Protein AF-G6XIY7-F1 (afdb_monomer)

Secondary structure (DSSP, 8-state):
---HHHHHHHHHHHHHHHHHHHHHHHHHHHHHHHHHS-TT-THHHHHHHHHHHHHHHHHHHT-

Radius of gyration: 16.91 Å; Cα contacts (8 Å, |Δi|>4): 26; chains: 1; bounding box: 48×16×42 Å

Organism: NCBI:txid1088869

Sequence (63 aa):
MNLFHQDEENDRQEVDSEAHELIQEVISHLEKALRNLPENNPAYQDIAAAADTADALQSVLRG

pLDDT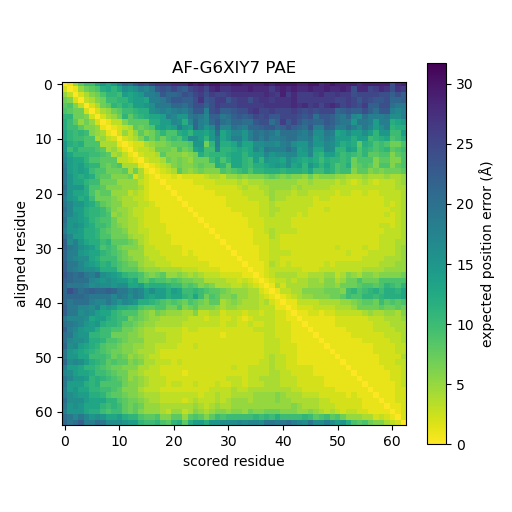: mean 81.89, std 14.43, range [44.06, 95.88]

Mean predicted aligned error: 8.03 Å

Structure (mmCIF, N/CA/C/O backbone):
data_AF-G6XIY7-F1
#
_entry.id   AF-G6XIY7-F1
#
loop_
_atom_site.group_PDB
_atom_site.id
_atom_site.type_symbol
_atom_site.label_atom_id
_atom_site.label_alt_id
_atom_site.label_comp_id
_atom_site.label_asym_id
_atom_site.label_entity_id
_atom_site.label_seq_id
_atom_site.pdbx_PDB_ins_code
_atom_site.Cartn_x
_atom_site.Cartn_y
_atom_site.Cartn_z
_atom_site.occupancy
_atom_site.B_iso_or_equiv
_atom_site.auth_seq_id
_atom_site.auth_co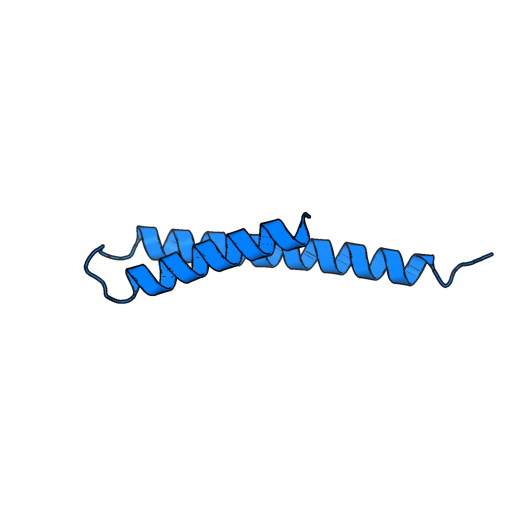mp_id
_atom_site.auth_asym_id
_atom_site.auth_atom_id
_atom_site.pdbx_PDB_model_num
ATOM 1 N N . MET A 1 1 ? 32.825 -4.629 -29.167 1.00 44.06 1 MET A N 1
ATOM 2 C CA . MET A 1 1 ? 32.689 -4.518 -27.701 1.00 44.06 1 MET A CA 1
ATOM 3 C C . MET A 1 1 ? 31.538 -3.559 -27.438 1.00 44.06 1 MET A C 1
ATOM 5 O O . MET A 1 1 ? 31.706 -2.371 -27.670 1.00 44.06 1 MET A O 1
ATOM 9 N N . ASN A 1 2 ? 30.363 -4.077 -27.074 1.00 49.66 2 ASN A N 1
ATOM 10 C CA . ASN A 1 2 ? 29.178 -3.273 -26.759 1.00 49.66 2 ASN A CA 1
ATOM 11 C C . ASN A 1 2 ? 29.180 -2.972 -25.254 1.00 49.66 2 ASN A C 1
ATOM 13 O O . ASN A 1 2 ? 28.527 -3.684 -24.504 1.00 49.66 2 ASN A O 1
ATOM 17 N N . LEU A 1 3 ? 29.950 -1.972 -24.809 1.00 57.53 3 LEU A N 1
ATOM 18 C CA . LEU A 1 3 ? 29.907 -1.534 -23.403 1.00 57.53 3 LEU A CA 1
ATOM 19 C C . LEU A 1 3 ? 28.646 -0.707 -23.0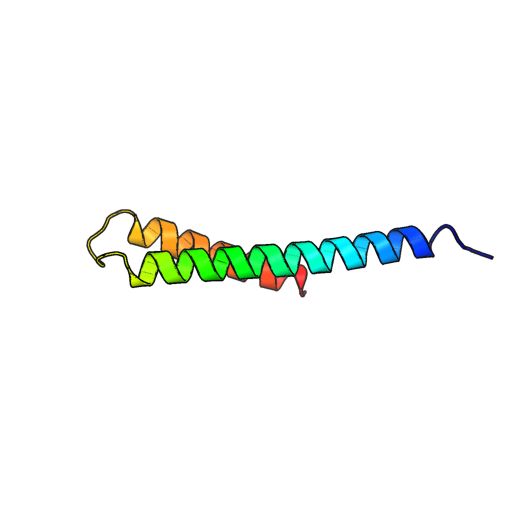94 1.00 57.53 3 LEU A C 1
ATOM 21 O O . LEU A 1 3 ? 28.131 -0.780 -21.993 1.00 57.53 3 LEU A O 1
ATOM 25 N N . PHE A 1 4 ? 28.086 -0.007 -24.084 1.00 54.50 4 PHE A N 1
ATOM 26 C CA . PHE A 1 4 ? 26.937 0.888 -23.884 1.00 54.50 4 PHE A CA 1
ATOM 27 C C . PHE A 1 4 ? 25.603 0.188 -23.581 1.00 54.50 4 PHE A C 1
ATOM 29 O O . PHE A 1 4 ? 24.686 0.840 -23.109 1.00 54.50 4 PHE A O 1
ATOM 36 N N . HIS A 1 5 ? 25.466 -1.110 -23.873 1.00 55.44 5 HIS A N 1
ATOM 37 C CA . HIS A 1 5 ? 24.230 -1.850 -23.570 1.00 55.44 5 HIS A CA 1
ATOM 38 C C . HIS A 1 5 ? 24.224 -2.453 -22.158 1.00 55.44 5 HIS A C 1
ATOM 40 O O . HIS A 1 5 ? 23.155 -2.775 -21.658 1.00 55.44 5 HIS A O 1
ATOM 46 N N . GLN A 1 6 ? 25.391 -2.622 -21.525 1.00 57.69 6 GLN A N 1
ATOM 47 C CA . GLN A 1 6 ? 25.464 -3.200 -20.178 1.00 57.69 6 GLN A CA 1
ATOM 48 C C . GLN A 1 6 ? 25.095 -2.186 -19.097 1.00 57.69 6 GLN A C 1
ATOM 50 O O . GLN A 1 6 ? 24.449 -2.576 -18.133 1.00 57.69 6 GLN A O 1
ATOM 55 N N . ASP A 1 7 ? 25.438 -0.908 -19.277 1.00 60.75 7 ASP A N 1
ATOM 56 C CA . ASP A 1 7 ? 25.089 0.135 -18.304 1.00 60.75 7 ASP A CA 1
ATOM 57 C C . ASP A 1 7 ? 23.563 0.334 -18.214 1.00 60.75 7 ASP A C 1
ATOM 59 O O . ASP A 1 7 ? 23.016 0.335 -17.119 1.00 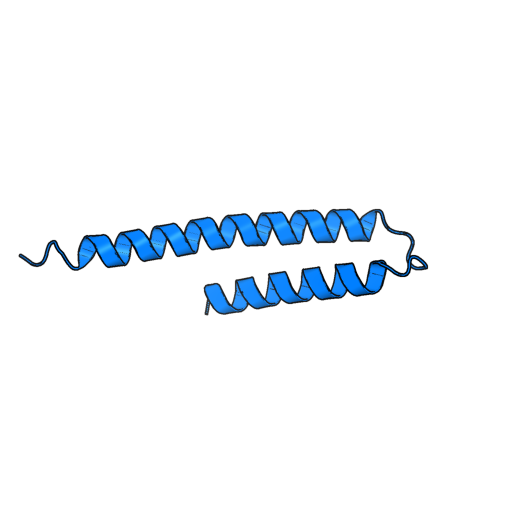60.75 7 ASP A O 1
ATOM 63 N N . GLU A 1 8 ? 22.837 0.365 -19.342 1.00 59.06 8 GLU A N 1
ATOM 64 C CA . GLU A 1 8 ? 21.371 0.534 -19.322 1.00 59.06 8 GLU A CA 1
ATOM 65 C C . GLU A 1 8 ? 20.612 -0.659 -18.712 1.00 59.06 8 GLU A C 1
ATOM 67 O O . GLU A 1 8 ? 19.546 -0.473 -18.125 1.00 59.06 8 GLU A O 1
ATOM 72 N N . GLU A 1 9 ? 21.109 -1.891 -18.867 1.00 61.44 9 GLU A N 1
ATOM 73 C CA . GLU A 1 9 ? 20.505 -3.069 -18.225 1.00 61.44 9 GLU A CA 1
ATOM 74 C C . GLU A 1 9 ? 20.779 -3.101 -16.719 1.00 61.44 9 GLU A C 1
ATOM 76 O O . GLU A 1 9 ? 19.912 -3.518 -15.950 1.00 61.44 9 GLU A O 1
ATOM 81 N N . ASN A 1 10 ? 21.958 -2.641 -16.300 1.00 61.34 10 ASN A N 1
ATOM 82 C CA . ASN A 1 10 ? 22.349 -2.596 -14.896 1.00 61.34 10 ASN A CA 1
ATOM 83 C C . ASN A 1 10 ? 21.577 -1.498 -14.146 1.00 61.34 10 ASN A C 1
ATOM 85 O O . ASN A 1 10 ? 21.001 -1.771 -13.096 1.00 61.34 10 ASN A O 1
ATOM 89 N N . ASP A 1 11 ? 21.444 -0.313 -14.750 1.00 63.59 11 ASP A N 1
ATOM 90 C CA . ASP A 1 11 ? 20.643 0.792 -14.210 1.00 63.59 11 ASP A CA 1
ATOM 91 C C . ASP A 1 11 ? 19.162 0.397 -14.066 1.00 63.59 11 ASP A C 1
ATOM 93 O O . ASP A 1 11 ? 18.504 0.749 -13.090 1.00 63.59 11 ASP A O 1
ATOM 97 N N . ARG A 1 12 ? 18.615 -0.377 -15.016 1.00 62.41 12 ARG A N 1
ATOM 98 C CA . ARG A 1 12 ? 17.238 -0.893 -14.918 1.00 62.41 12 ARG A CA 1
ATOM 99 C C . ARG A 1 12 ? 17.081 -1.920 -13.799 1.00 62.41 12 ARG A C 1
ATOM 101 O O . ARG A 1 12 ? 16.106 -1.843 -13.063 1.00 62.41 12 ARG A O 1
ATOM 108 N N . GLN A 1 13 ? 18.031 -2.843 -13.641 1.00 62.84 13 GLN A N 1
ATOM 109 C CA . GLN A 1 13 ? 17.998 -3.827 -12.551 1.00 62.84 13 GLN A CA 1
ATOM 110 C C . GLN A 1 13 ? 18.127 -3.186 -11.164 1.00 62.84 13 GLN A C 1
ATOM 112 O O . GLN A 1 13 ? 17.495 -3.651 -10.211 1.00 62.84 13 GLN A O 1
ATOM 117 N N . GLU A 1 14 ? 18.931 -2.130 -11.043 1.00 63.06 14 GLU A N 1
ATOM 118 C CA . GLU A 1 14 ? 19.075 -1.365 -9.803 1.00 63.06 14 GLU A CA 1
ATOM 119 C C . GLU A 1 14 ? 17.774 -0.624 -9.464 1.00 63.06 14 GLU A C 1
ATOM 121 O O . GLU A 1 14 ? 17.254 -0.778 -8.359 1.00 63.06 14 GLU A O 1
ATOM 126 N N . VAL A 1 15 ? 17.167 0.059 -10.443 1.00 70.19 15 VAL A N 1
ATOM 127 C CA . VAL A 1 15 ? 15.864 0.729 -10.280 1.00 70.19 15 VAL A CA 1
ATOM 128 C C . VAL A 1 15 ? 14.749 -0.260 -9.925 1.00 70.19 15 VAL A C 1
ATOM 130 O O . VAL A 1 15 ? 13.932 0.034 -9.050 1.00 70.19 15 VAL A O 1
ATOM 133 N N . ASP A 1 16 ? 14.719 -1.440 -10.547 1.00 75.81 16 ASP A N 1
ATOM 134 C CA . ASP A 1 16 ? 13.727 -2.478 -10.244 1.00 75.81 16 ASP A CA 1
ATOM 135 C C . ASP A 1 16 ? 13.887 -3.014 -8.809 1.00 75.81 16 ASP A C 1
ATOM 137 O O . ASP A 1 16 ? 12.894 -3.298 -8.132 1.00 75.81 16 ASP A O 1
ATOM 141 N N . SER A 1 17 ? 15.128 -3.102 -8.316 1.00 78.88 17 SER A N 1
ATOM 142 C CA . SER A 1 17 ? 15.434 -3.544 -6.949 1.00 78.88 17 SER A CA 1
ATOM 143 C C . SER A 1 17 ? 15.053 -2.489 -5.907 1.00 78.88 17 SER A C 1
ATOM 145 O O . SER A 1 17 ? 14.358 -2.810 -4.942 1.00 78.88 17 SER A O 1
ATOM 147 N N . GLU A 1 18 ? 15.418 -1.222 -6.122 1.00 85.75 18 GLU A N 1
ATOM 148 C CA . GLU A 1 18 ? 15.046 -0.119 -5.225 1.00 85.75 18 GLU A CA 1
ATOM 149 C C . GLU A 1 18 ? 13.525 0.091 -5.177 1.00 85.75 18 GLU A C 1
ATOM 151 O O . GLU A 1 18 ? 12.940 0.265 -4.103 1.00 85.75 18 GLU A O 1
ATOM 156 N N . ALA A 1 19 ? 12.850 0.016 -6.329 1.00 86.75 19 ALA A N 1
ATOM 157 C CA . ALA A 1 19 ? 11.395 0.095 -6.392 1.00 86.75 19 ALA A CA 1
ATOM 158 C C . ALA A 1 19 ? 10.736 -1.049 -5.605 1.00 86.75 19 ALA A C 1
ATOM 160 O O . ALA A 1 19 ? 9.740 -0.831 -4.911 1.00 86.75 19 ALA A O 1
ATOM 161 N N . HIS A 1 20 ? 11.303 -2.258 -5.666 1.00 87.56 20 HIS A N 1
ATOM 162 C CA . HIS A 1 20 ? 10.803 -3.405 -4.916 1.00 87.56 20 HIS A CA 1
ATOM 163 C C . HIS A 1 20 ? 10.872 -3.195 -3.400 1.00 87.56 20 HIS A C 1
ATOM 165 O O . HIS A 1 20 ? 9.900 -3.479 -2.692 1.00 87.56 20 HIS 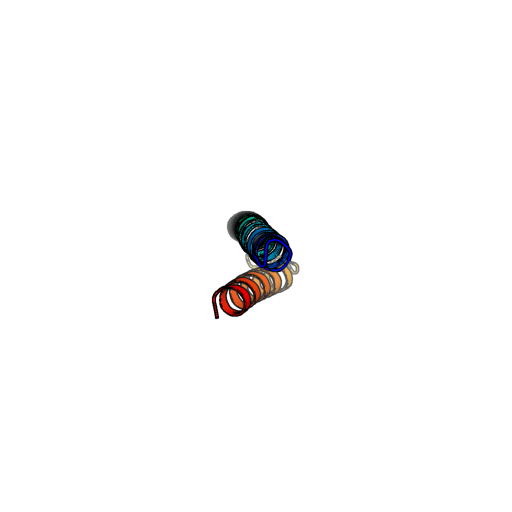A O 1
ATOM 171 N N . GLU A 1 21 ? 12.006 -2.696 -2.909 1.00 90.50 21 GLU A N 1
ATOM 172 C CA . GLU A 1 21 ? 12.226 -2.419 -1.489 1.00 90.50 21 GLU A CA 1
ATOM 173 C C . GLU A 1 21 ? 11.268 -1.337 -0.980 1.00 90.50 21 GLU A C 1
ATOM 175 O O . GLU A 1 21 ? 10.575 -1.542 0.020 1.00 90.50 21 GLU A O 1
ATOM 180 N N . LEU A 1 22 ? 11.129 -0.235 -1.722 1.00 93.44 22 LEU A N 1
ATOM 181 C CA . LEU A 1 22 ? 10.218 0.854 -1.365 1.00 93.44 22 LEU A CA 1
ATOM 182 C C . LEU A 1 22 ? 8.755 0.398 -1.313 1.00 93.44 22 LEU A C 1
ATOM 184 O O . LEU A 1 22 ? 8.019 0.771 -0.398 1.00 93.44 22 LEU A O 1
ATOM 188 N N . ILE A 1 23 ? 8.317 -0.437 -2.258 1.00 92.62 23 ILE A N 1
ATOM 189 C CA . ILE A 1 23 ? 6.945 -0.964 -2.258 1.00 92.62 23 ILE A CA 1
ATOM 190 C C . ILE A 1 23 ? 6.709 -1.876 -1.051 1.00 92.62 23 ILE A C 1
ATOM 192 O O . ILE A 1 23 ? 5.661 -1.785 -0.410 1.00 92.62 23 ILE A O 1
ATOM 196 N N . GLN A 1 24 ? 7.684 -2.712 -0.689 1.00 92.25 24 GLN A N 1
ATOM 197 C CA . GLN A 1 24 ? 7.603 -3.544 0.514 1.00 92.25 24 GLN A CA 1
ATOM 198 C C . GLN A 1 24 ? 7.507 -2.710 1.796 1.00 92.25 24 GLN A C 1
ATOM 200 O O . GLN A 1 24 ? 6.712 -3.033 2.685 1.00 92.25 24 GLN A O 1
ATOM 205 N N . GLU A 1 25 ? 8.258 -1.613 1.892 1.00 95.50 25 GLU A N 1
ATOM 206 C CA . GLU A 1 25 ? 8.143 -0.686 3.018 1.00 95.50 25 GLU A CA 1
ATOM 207 C C . GLU A 1 25 ? 6.761 -0.027 3.085 1.00 95.50 25 GLU A C 1
ATOM 209 O O . GLU A 1 25 ? 6.166 0.050 4.164 1.00 95.50 25 GLU A O 1
ATOM 214 N N . VAL A 1 26 ? 6.213 0.402 1.943 1.00 95.19 26 VAL A N 1
ATOM 215 C CA . VAL A 1 26 ? 4.863 0.981 1.858 1.00 95.19 26 VAL A CA 1
ATOM 216 C C . VAL A 1 26 ? 3.809 -0.021 2.328 1.00 95.19 26 VAL A C 1
ATOM 218 O O . VAL A 1 26 ? 3.002 0.325 3.193 1.00 95.19 26 VAL A O 1
ATOM 221 N N . ILE A 1 27 ? 3.849 -1.266 1.843 1.00 93.50 27 ILE A N 1
ATOM 222 C CA . ILE A 1 27 ? 2.936 -2.334 2.284 1.00 93.50 27 ILE A CA 1
ATOM 223 C C . ILE A 1 27 ? 3.059 -2.535 3.800 1.00 93.50 27 ILE A C 1
ATOM 225 O O . ILE A 1 27 ? 2.057 -2.494 4.513 1.00 93.50 27 ILE A O 1
ATOM 229 N N . SER A 1 28 ? 4.287 -2.641 4.323 1.00 94.94 28 SER A N 1
ATOM 230 C CA . SER A 1 28 ? 4.533 -2.795 5.763 1.00 94.94 28 SER A CA 1
ATOM 231 C C . SER A 1 28 ? 3.930 -1.653 6.590 1.00 94.94 28 SER A C 1
ATOM 233 O O . SER A 1 28 ? 3.354 -1.884 7.658 1.00 94.94 28 SER A O 1
ATOM 235 N N . HIS A 1 29 ? 4.050 -0.408 6.124 1.00 95.88 29 HIS A N 1
ATOM 236 C CA . HIS A 1 29 ? 3.473 0.754 6.798 1.00 95.88 29 HIS A CA 1
ATOM 237 C C . HIS A 1 29 ? 1.941 0.752 6.761 1.00 95.88 29 HIS A C 1
ATOM 239 O O . HIS A 1 29 ? 1.316 1.039 7.786 1.00 95.88 29 HIS A O 1
ATOM 245 N N . LEU A 1 30 ? 1.336 0.389 5.630 1.00 94.25 30 LEU A N 1
ATOM 246 C CA . LEU A 1 30 ? -0.118 0.327 5.475 1.00 94.25 30 LEU A CA 1
ATOM 247 C C . LEU A 1 30 ? -0.728 -0.791 6.328 1.00 94.25 30 LEU A C 1
ATOM 249 O O . LEU A 1 30 ? -1.695 -0.553 7.051 1.00 94.25 30 LEU A O 1
ATOM 253 N N . GLU A 1 31 ? -0.113 -1.974 6.362 1.00 93.19 31 GLU A N 1
ATOM 254 C CA . GLU A 1 31 ? -0.542 -3.069 7.237 1.00 93.19 31 GLU A CA 1
ATOM 255 C C . GLU A 1 31 ? -0.446 -2.695 8.723 1.00 93.19 31 GLU A C 1
ATOM 257 O O . GLU A 1 31 ? -1.350 -2.993 9.510 1.00 93.19 31 GLU A O 1
ATOM 262 N N . LYS A 1 32 ? 0.634 -2.013 9.131 1.00 94.44 32 LYS A N 1
ATOM 263 C CA . LYS A 1 32 ? 0.772 -1.489 10.499 1.00 94.44 32 LYS A CA 1
ATOM 264 C C . LYS A 1 32 ? -0.308 -0.456 10.810 1.00 94.44 32 LYS A C 1
ATOM 266 O O . LYS A 1 32 ? -0.824 -0.455 11.928 1.00 94.44 32 LYS A O 1
ATOM 271 N N . ALA A 1 33 ? -0.653 0.413 9.862 1.00 92.62 33 ALA A N 1
ATOM 272 C CA . ALA A 1 33 ? -1.728 1.382 10.039 1.00 92.62 33 ALA A CA 1
ATOM 273 C C . ALA A 1 33 ? -3.080 0.673 10.222 1.00 92.62 33 ALA A C 1
ATOM 275 O O . ALA A 1 33 ? -3.779 0.960 11.190 1.00 92.62 33 ALA A O 1
ATOM 276 N N . LEU A 1 34 ? -3.398 -0.318 9.383 1.00 91.56 34 LEU A N 1
ATOM 277 C CA . LEU A 1 34 ? -4.643 -1.093 9.468 1.00 91.56 34 LEU A CA 1
ATOM 278 C C . LEU A 1 34 ? -4.787 -1.850 10.787 1.00 91.56 34 LEU A C 1
ATOM 280 O O . LEU A 1 34 ? -5.855 -1.820 11.388 1.00 91.56 34 LEU A O 1
ATOM 284 N N . ARG A 1 35 ? -3.712 -2.476 11.283 1.00 90.56 35 ARG A N 1
ATOM 285 C CA . ARG A 1 35 ? -3.725 -3.183 12.579 1.00 90.56 35 ARG A CA 1
ATOM 286 C C . ARG A 1 35 ? -4.010 -2.264 13.767 1.00 90.56 35 ARG A C 1
ATOM 288 O O . ARG A 1 35 ? -4.514 -2.731 14.784 1.00 90.56 35 ARG A O 1
ATOM 295 N N . ASN A 1 36 ? -3.651 -0.986 13.655 1.00 90.75 36 ASN A N 1
ATOM 296 C CA . ASN A 1 36 ? -3.840 0.009 14.709 1.00 90.75 36 ASN A CA 1
ATOM 297 C C . ASN A 1 36 ? -5.113 0.850 14.517 1.00 90.75 36 ASN A C 1
ATOM 299 O O . ASN A 1 36 ? -5.468 1.623 15.411 1.00 90.75 36 ASN A O 1
ATOM 303 N N . LEU A 1 37 ? -5.798 0.726 13.375 1.00 89.75 37 LEU A N 1
ATOM 304 C CA . LEU A 1 37 ? -7.046 1.429 13.118 1.00 89.75 37 LEU A CA 1
ATOM 305 C C . LEU A 1 37 ? -8.239 0.647 13.694 1.00 89.75 37 LEU A C 1
ATOM 307 O O . LEU A 1 37 ? -8.359 -0.555 13.465 1.00 89.75 37 LEU A O 1
ATOM 311 N N . PRO A 1 38 ? -9.182 1.320 14.376 1.00 87.44 38 PRO A N 1
ATOM 312 C CA . PRO A 1 38 ? -10.487 0.732 14.658 1.00 87.44 38 PRO A CA 1
ATOM 313 C C . PRO A 1 38 ? -11.217 0.424 13.344 1.00 87.44 38 PRO A C 1
ATOM 315 O O . PRO A 1 38 ? -11.232 1.270 12.454 1.00 87.44 38 PRO A O 1
ATOM 318 N N . GLU A 1 39 ? -11.899 -0.718 13.246 1.00 75.81 39 GLU A N 1
ATOM 319 C CA . GLU A 1 39 ? -12.651 -1.112 12.034 1.00 75.81 39 GLU A CA 1
ATOM 320 C C . GLU A 1 39 ? -13.746 -0.103 11.635 1.00 75.81 39 GLU A C 1
ATOM 322 O O . GLU A 1 39 ? -14.084 0.025 10.464 1.00 75.81 39 GLU A O 1
ATOM 327 N N . ASN A 1 40 ? -14.264 0.673 12.593 1.00 85.38 40 ASN A N 1
ATOM 328 C CA . ASN A 1 40 ? -15.252 1.732 12.344 1.00 85.38 40 ASN A CA 1
ATOM 329 C C . ASN A 1 40 ? -14.630 3.066 11.897 1.00 85.38 40 ASN A C 1
ATOM 331 O O . ASN A 1 40 ? -15.334 4.071 11.782 1.00 85.38 40 ASN A O 1
ATOM 335 N N . ASN A 1 41 ? -13.311 3.123 11.717 1.00 88.44 41 ASN A N 1
ATOM 336 C CA . ASN A 1 41 ? -12.643 4.328 11.261 1.00 88.44 41 ASN A CA 1
ATOM 337 C C . ASN A 1 41 ? -12.857 4.482 9.743 1.00 88.44 41 ASN A C 1
ATOM 339 O O . ASN A 1 41 ? -12.534 3.563 8.992 1.00 88.44 41 ASN A O 1
ATOM 343 N N . PRO A 1 42 ? -13.360 5.635 9.269 1.00 86.69 42 PRO A N 1
ATOM 344 C CA . PRO A 1 42 ? -13.632 5.857 7.849 1.00 86.69 42 PRO A CA 1
ATOM 345 C C . PRO A 1 42 ? -12.390 5.705 6.958 1.00 86.69 42 PRO A C 1
ATOM 347 O O . PRO A 1 42 ? -12.528 5.321 5.804 1.00 86.69 42 PRO A O 1
ATOM 350 N N . ALA A 1 43 ? -11.185 5.926 7.492 1.00 89.69 43 ALA A N 1
ATOM 351 C CA . ALA A 1 43 ? -9.937 5.748 6.751 1.00 89.69 43 ALA A CA 1
ATOM 352 C C . ALA A 1 43 ? -9.515 4.274 6.595 1.00 89.69 43 ALA A C 1
ATOM 354 O O . ALA A 1 43 ? -8.578 3.992 5.855 1.00 89.69 43 ALA A O 1
ATOM 355 N N . TYR A 1 44 ? -10.173 3.323 7.271 1.00 91.12 44 TYR A N 1
ATOM 356 C CA . TYR A 1 44 ? -9.818 1.904 7.182 1.00 91.12 44 TYR A CA 1
ATOM 357 C C . TYR A 1 44 ? -9.933 1.387 5.744 1.00 91.12 44 TYR A C 1
ATOM 359 O O . TYR A 1 44 ? -9.015 0.741 5.247 1.00 91.12 44 TYR A O 1
ATOM 367 N N . GLN A 1 45 ? -11.035 1.714 5.059 1.00 90.81 45 GLN A N 1
ATOM 368 C CA . GLN A 1 45 ? -11.261 1.281 3.677 1.00 90.81 45 GLN A CA 1
ATOM 369 C C . GLN A 1 45 ? -10.241 1.892 2.711 1.00 90.81 45 GLN A C 1
ATOM 371 O O . GLN A 1 45 ? -9.720 1.181 1.856 1.00 90.81 45 GLN A O 1
ATOM 376 N N . ASP A 1 46 ? -9.908 3.172 2.886 1.00 93.81 46 ASP A N 1
ATOM 377 C CA . ASP A 1 46 ? -8.932 3.859 2.037 1.00 93.81 46 ASP A CA 1
ATOM 378 C C . ASP A 1 46 ? -7.519 3.280 2.210 1.00 93.81 46 ASP A C 1
ATOM 380 O O . ASP A 1 46 ? -6.807 3.058 1.231 1.00 93.81 46 ASP A O 1
ATOM 384 N N . ILE A 1 47 ? -7.113 2.982 3.450 1.00 93.38 47 ILE A N 1
ATOM 385 C CA . ILE A 1 47 ? -5.796 2.395 3.742 1.00 93.38 47 ILE A CA 1
ATOM 386 C C . ILE A 1 47 ? -5.729 0.940 3.252 1.00 93.38 47 ILE A C 1
ATOM 388 O O . ILE A 1 47 ? -4.695 0.527 2.730 1.00 93.38 47 ILE A O 1
ATOM 392 N N . ALA A 1 48 ? -6.822 0.178 3.364 1.00 91.31 48 ALA A N 1
ATOM 393 C CA . ALA A 1 48 ? -6.905 -1.179 2.824 1.00 91.31 48 ALA A CA 1
ATOM 394 C C . ALA A 1 48 ? -6.761 -1.176 1.297 1.00 91.31 48 ALA A C 1
ATOM 396 O O . ALA A 1 48 ? -5.912 -1.881 0.760 1.00 91.31 48 ALA A O 1
ATOM 397 N N . ALA A 1 49 ? -7.491 -0.295 0.606 1.00 93.56 49 ALA A N 1
ATOM 398 C CA . ALA A 1 49 ? -7.376 -0.143 -0.841 1.00 93.56 49 ALA A CA 1
ATOM 399 C C . ALA A 1 49 ? -5.966 0.297 -1.280 1.00 93.56 49 ALA A C 1
ATOM 401 O O . ALA A 1 49 ? -5.466 -0.148 -2.317 1.00 93.56 49 ALA A O 1
ATOM 402 N N . ALA A 1 50 ? -5.298 1.149 -0.495 1.00 94.56 50 ALA A N 1
ATOM 403 C CA . ALA A 1 50 ? -3.912 1.531 -0.753 1.00 94.56 50 ALA A CA 1
ATOM 404 C C . ALA A 1 50 ? -2.944 0.344 -0.600 1.00 94.56 50 ALA A C 1
ATOM 406 O O . ALA A 1 50 ? -2.026 0.212 -1.410 1.00 94.56 50 ALA A O 1
ATOM 407 N N . ALA A 1 51 ? -3.153 -0.524 0.399 1.00 92.50 51 ALA A N 1
ATOM 408 C CA . ALA A 1 51 ? -2.330 -1.716 0.608 1.00 92.50 51 ALA A CA 1
ATOM 409 C C . ALA A 1 51 ? -2.484 -2.700 -0.559 1.00 92.50 51 ALA A C 1
ATOM 411 O O . ALA A 1 51 ? -1.482 -3.125 -1.132 1.00 92.50 51 ALA A O 1
ATOM 412 N N . ASP A 1 52 ? -3.725 -2.958 -0.982 1.00 93.50 52 ASP A N 1
ATOM 413 C CA . ASP A 1 52 ? -4.027 -3.814 -2.134 1.00 93.50 52 ASP A CA 1
ATOM 414 C C . ASP A 1 52 ? -3.416 -3.259 -3.433 1.00 93.50 52 ASP A C 1
ATOM 416 O O . ASP A 1 52 ? -2.889 -4.001 -4.262 1.00 93.50 52 ASP A O 1
ATOM 420 N N . THR A 1 53 ? -3.442 -1.934 -3.611 1.00 94.50 53 THR A N 1
ATOM 421 C CA . THR A 1 53 ? -2.837 -1.277 -4.781 1.00 94.50 53 THR A CA 1
ATOM 42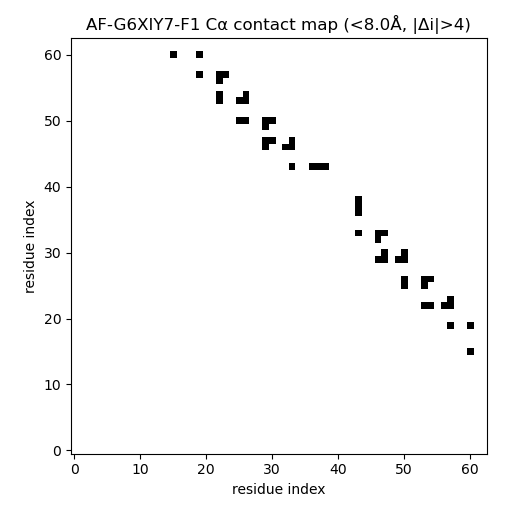2 C C . THR A 1 53 ? -1.314 -1.418 -4.785 1.00 94.50 53 THR A C 1
ATOM 424 O O . THR A 1 53 ? -0.723 -1.650 -5.840 1.00 94.50 53 THR A O 1
ATOM 427 N N . ALA A 1 54 ? -0.668 -1.293 -3.622 1.00 92.31 54 ALA A N 1
ATOM 428 C CA . ALA A 1 54 ? 0.776 -1.474 -3.493 1.00 92.31 54 ALA A CA 1
ATOM 429 C C . ALA A 1 54 ? 1.195 -2.931 -3.762 1.00 92.31 54 ALA A C 1
ATOM 431 O O . ALA A 1 54 ? 2.187 -3.160 -4.454 1.00 92.31 54 ALA A O 1
ATOM 432 N N . ASP A 1 55 ? 0.408 -3.906 -3.300 1.00 89.44 55 ASP A N 1
ATOM 433 C CA . ASP A 1 55 ? 0.629 -5.331 -3.579 1.00 89.44 55 ASP A CA 1
ATOM 434 C C . ASP A 1 55 ? 0.473 -5.645 -5.080 1.00 89.44 55 ASP A C 1
ATOM 436 O O . ASP A 1 55 ? 1.333 -6.281 -5.698 1.00 89.44 55 ASP A O 1
ATOM 440 N N . ALA A 1 56 ? -0.560 -5.087 -5.722 1.00 91.81 56 ALA A N 1
ATOM 441 C CA . ALA A 1 56 ? -0.750 -5.200 -7.167 1.00 91.81 56 ALA A CA 1
ATOM 442 C C . ALA A 1 56 ? 0.415 -4.581 -7.961 1.00 91.81 56 ALA A C 1
ATOM 444 O O . ALA A 1 56 ? 0.888 -5.181 -8.929 1.00 91.81 56 ALA A O 1
ATOM 445 N N . LEU A 1 57 ? 0.918 -3.414 -7.540 1.00 89.62 57 LEU A N 1
ATOM 446 C CA . LEU A 1 57 ? 2.085 -2.775 -8.155 1.00 89.62 57 LEU A CA 1
ATOM 447 C C . LEU A 1 57 ? 3.330 -3.665 -8.042 1.00 89.62 57 LEU A C 1
ATOM 449 O O . LEU A 1 57 ? 4.067 -3.820 -9.017 1.00 89.62 57 LEU A O 1
ATOM 453 N N . GLN A 1 58 ? 3.535 -4.305 -6.890 1.00 87.06 58 GLN A N 1
ATOM 454 C CA . GLN A 1 58 ? 4.632 -5.250 -6.702 1.00 87.06 58 GLN A CA 1
ATOM 455 C C . GLN A 1 58 ? 4.524 -6.459 -7.639 1.00 87.06 58 GLN A C 1
ATOM 457 O O . GLN A 1 58 ? 5.533 -6.918 -8.179 1.00 87.06 58 GLN A O 1
ATOM 462 N N . SER A 1 59 ? 3.308 -6.973 -7.848 1.00 85.56 59 SER A N 1
ATOM 463 C CA . SER A 1 59 ? 3.066 -8.081 -8.772 1.00 85.56 59 SER A CA 1
ATOM 464 C C . SER A 1 59 ? 3.337 -7.695 -10.226 1.00 85.56 59 SER A C 1
ATOM 466 O O . SER A 1 59 ? 3.789 -8.547 -10.985 1.00 85.56 59 SER A O 1
ATOM 468 N N . VAL A 1 60 ? 3.069 -6.446 -10.618 1.00 87.00 60 VAL A N 1
ATOM 469 C CA . VAL A 1 60 ? 3.355 -5.945 -11.973 1.00 87.00 60 VAL A CA 1
ATOM 470 C C . VAL A 1 60 ? 4.858 -5.804 -12.203 1.00 87.00 60 VAL A C 1
ATOM 472 O O . VAL A 1 60 ? 5.330 -6.154 -13.273 1.00 87.00 60 VAL A O 1
ATOM 475 N N . LEU A 1 61 ? 5.615 -5.345 -11.204 1.00 81.38 61 LEU A N 1
ATOM 476 C CA . LEU A 1 61 ? 7.073 -5.198 -11.317 1.00 81.38 61 LEU A CA 1
ATOM 477 C C . LEU A 1 61 ? 7.831 -6.534 -11.266 1.00 81.38 61 LEU A C 1
ATOM 479 O O . LEU A 1 61 ? 8.956 -6.617 -11.741 1.00 81.38 61 LEU A O 1
ATOM 483 N N . ARG A 1 62 ? 7.235 -7.587 -10.689 1.00 73.00 62 ARG A N 1
ATOM 484 C CA . ARG A 1 6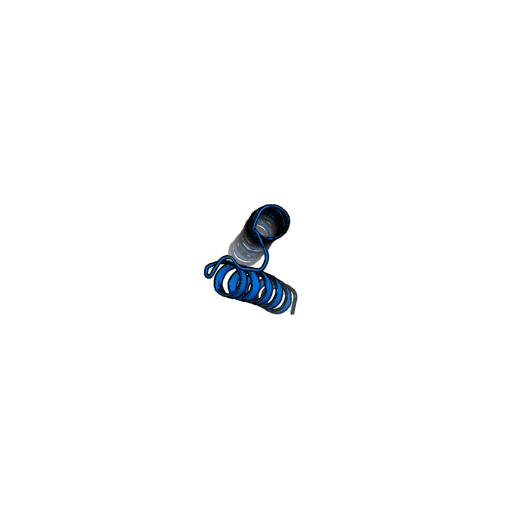2 ? 7.779 -8.958 -10.753 1.00 73.00 62 ARG A CA 1
ATOM 485 C C . ARG A 1 62 ? 7.428 -9.706 -12.047 1.00 73.00 62 ARG A C 1
ATOM 487 O O . ARG A 1 62 ? 7.990 -10.782 -12.256 1.00 73.00 62 ARG A O 1
ATOM 494 N N . GLY A 1 63 ? 6.443 -9.218 -12.807 1.00 60.44 63 GLY A N 1
ATOM 495 C CA . GLY A 1 63 ? 5.814 -9.902 -13.943 1.0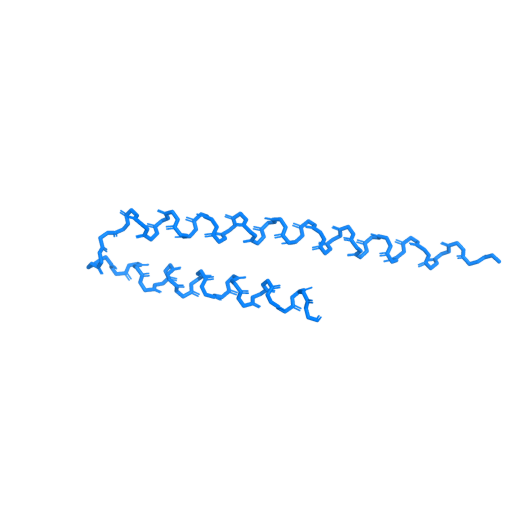0 60.44 63 GLY A CA 1
ATOM 496 C C . GLY A 1 63 ? 6.481 -9.650 -15.284 1.00 60.44 63 GLY A C 1
ATOM 497 O O . GLY A 1 63 ? 7.046 -8.555 -15.476 1.00 60.44 63 GLY A O 1
#

Nearest PDB structures (foldseek):
  5wkq-assembly1_A  TM=9.280E-01  e=3.113E+00  Shigella flexneri
  6jqa-assembly1_A  TM=7.226E-01  e=2.737E+00  Onion yellows phytoplasma OY-W
  6jqa-assembly1_D  TM=6.451E-01  e=1.859E+00  Onion yellows phytoplasma OY-W
  3u0c-assembly1_A  TM=9.507E-01  e=7.678E+00  Shigella flexneri
  5m48-assembly1_A-2  TM=5.116E-01  e=4.584E+00  Saccharomyces cerevisiae S288C

Solvent-accessible surface area (backbone atoms only — not comparable to full-atom values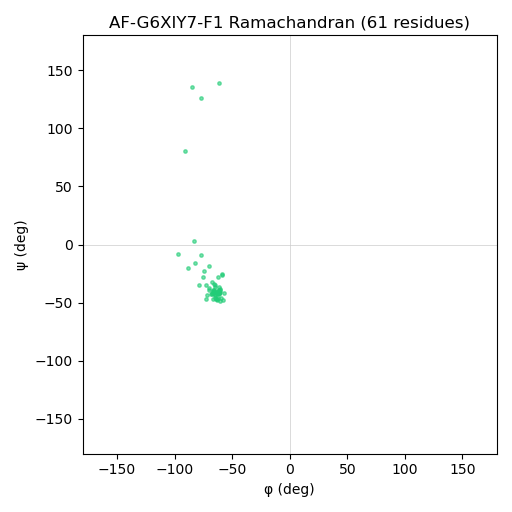): 3619 Å² total; per-residue (Å²): 135,78,65,78,62,53,56,61,54,49,56,48,53,50,51,55,49,54,54,50,53,54,42,53,51,49,36,54,52,34,53,54,49,55,76,73,48,58,88,88,40,82,62,45,62,58,45,49,53,50,31,55,50,40,52,52,50,53,54,57,75,74,100

Foldseek 3Di:
DCPVVVVVVVVVVVVLVVLLVVLVVLLVVLVVVLVPDDPPDPCNVVSVVSNVVSVVVNVVSVD